Protein AF-A0A383BWA8-F1 (afdb_monomer_lite)

Secondary structure (DSSP, 8-state):
-TTS-EEEPPPPTTSPPPEEEPPTTS-GGG--HHHHHHHHT-SEEEEE-TTT--EEEEEEETTEEEEEETTEEEE-TTS-TTT--HHHHHHHHHHHHHHHS-EEEEEETTEEEEEEEETTTEEEEEETTEEEEPPTTS-TTT--HHHHHHHHHHHHHHHHHHHHHHHTT--

InterPro domains:
  IPR000380 DNA topoisomerase, type IA [PTHR42785] (15-169)
  IPR025589 Topoisomerase C-terminal repeat [PF13368] (1-48)
  IPR025589 Topoisomerase C-terminal repeat [PF13368] (50-96)
  IPR025589 Topoisomerase C-terminal repeat [PF13368] (117-162)

Organism: NCBI:txid408172

Structure (mmCIF, N/CA/C/O backbone):
data_AF-A0A383BWA8-F1
#
_entry.id   AF-A0A383BWA8-F1
#
loop_
_atom_site.group_PDB
_atom_site.id
_atom_site.type_symbol
_atom_site.label_atom_id
_atom_site.label_alt_id
_atom_site.label_comp_id
_atom_site.label_asym_id
_atom_site.label_entity_id
_atom_site.label_seq_id
_atom_site.pdbx_PDB_ins_code
_atom_site.Cartn_x
_atom_site.Cartn_y
_atom_site.Cartn_z
_atom_site.occupancy
_atom_site.B_iso_or_equiv
_atom_site.auth_seq_id
_atom_site.auth_comp_id
_atom_site.auth_asym_id
_atom_site.auth_atom_id
_atom_site.pdbx_PDB_model_num
ATOM 1 N N . GLY A 1 1 ? 26.403 -1.949 -10.835 1.00 72.69 1 GLY A N 1
ATOM 2 C CA . GLY A 1 1 ? 26.382 -0.919 -9.769 1.00 72.69 1 GLY A CA 1
ATOM 3 C C . GLY A 1 1 ? 25.915 -1.524 -8.452 1.00 72.69 1 GLY A C 1
ATOM 4 O O . GLY A 1 1 ? 25.623 -2.715 -8.436 1.00 72.69 1 GLY A O 1
ATOM 5 N N . PRO A 1 2 ? 25.796 -0.744 -7.361 1.00 78.81 2 PRO A N 1
ATOM 6 C CA . PRO A 1 2 ? 25.459 -1.264 -6.025 1.00 78.81 2 PRO A CA 1
ATOM 7 C C . PRO A 1 2 ? 24.083 -1.952 -5.939 1.00 78.81 2 PRO A C 1
ATOM 9 O O . PRO A 1 2 ? 23.845 -2.745 -5.035 1.00 78.81 2 PRO A O 1
ATOM 12 N N . TYR A 1 3 ? 23.190 -1.686 -6.897 1.00 76.50 3 TYR A N 1
ATOM 13 C CA . TYR A 1 3 ? 21.827 -2.228 -6.943 1.00 76.50 3 TYR A CA 1
ATOM 14 C C . TYR A 1 3 ? 21.611 -3.298 -8.030 1.00 76.50 3 TYR A C 1
ATOM 16 O O . TYR A 1 3 ? 20.482 -3.745 -8.220 1.00 76.50 3 TYR A O 1
ATOM 24 N N . GLY A 1 4 ? 22.671 -3.722 -8.730 1.00 80.88 4 GLY A N 1
ATOM 25 C CA . GLY A 1 4 ? 22.615 -4.731 -9.794 1.00 80.88 4 GLY A CA 1
ATOM 26 C C . GLY A 1 4 ? 23.118 -4.240 -11.154 1.00 80.88 4 GLY A C 1
ATOM 27 O O . GLY A 1 4 ? 23.798 -3.209 -11.254 1.00 80.88 4 GLY A O 1
ATOM 28 N N . ILE A 1 5 ? 22.803 -5.026 -12.186 1.00 87.94 5 ILE A N 1
ATOM 29 C CA . ILE A 1 5 ? 23.090 -4.724 -13.592 1.00 87.94 5 ILE A CA 1
ATOM 30 C C . ILE A 1 5 ? 22.081 -3.680 -14.066 1.00 87.94 5 ILE A C 1
ATOM 32 O O . ILE A 1 5 ? 20.889 -3.761 -13.765 1.00 87.94 5 ILE A O 1
ATOM 36 N N . TYR A 1 6 ? 22.569 -2.663 -14.760 1.00 87.50 6 TYR A N 1
ATOM 37 C CA . TYR A 1 6 ? 21.751 -1.585 -15.285 1.00 87.50 6 TYR A CA 1
ATOM 38 C C . TYR A 1 6 ? 22.265 -1.185 -16.659 1.00 87.50 6 TYR A C 1
ATOM 40 O O . TYR A 1 6 ? 23.428 -1.413 -16.985 1.00 87.50 6 TYR A O 1
ATOM 48 N N . ILE A 1 7 ? 21.372 -0.593 -17.434 1.00 88.06 7 ILE A N 1
ATOM 49 C CA . ILE A 1 7 ? 21.658 0.035 -18.714 1.00 88.06 7 ILE A CA 1
ATOM 50 C C . ILE A 1 7 ? 21.690 1.530 -18.471 1.00 88.06 7 ILE A C 1
ATOM 52 O O . ILE A 1 7 ? 20.868 2.060 -17.718 1.00 88.06 7 ILE A O 1
ATOM 56 N N . GLU A 1 8 ? 22.651 2.189 -19.091 1.00 88.12 8 GLU A N 1
ATOM 57 C CA . GLU A 1 8 ? 22.857 3.623 -19.019 1.00 88.12 8 GLU A CA 1
ATOM 58 C C . GLU A 1 8 ? 22.947 4.159 -20.442 1.00 88.12 8 GLU A C 1
ATOM 60 O O . GLU A 1 8 ? 23.623 3.570 -21.284 1.00 88.12 8 GLU A O 1
ATOM 65 N N . MET A 1 9 ? 22.214 5.232 -20.721 1.00 85.69 9 MET A N 1
ATOM 66 C CA . MET A 1 9 ? 22.405 5.997 -21.948 1.00 85.69 9 MET A CA 1
ATOM 67 C C . MET A 1 9 ? 23.639 6.884 -21.818 1.00 85.69 9 MET A C 1
ATOM 69 O O . MET A 1 9 ? 23.876 7.424 -20.741 1.00 85.69 9 MET A O 1
ATOM 73 N N . GLU A 1 10 ? 24.362 7.072 -22.922 1.00 81.06 10 GLU A N 1
ATOM 74 C CA . GLU A 1 10 ? 25.473 8.024 -22.980 1.00 81.06 10 GLU A CA 1
ATOM 75 C C . GLU A 1 10 ? 25.034 9.429 -22.556 1.00 81.06 10 GLU A C 1
ATOM 77 O O . GLU A 1 10 ? 23.918 9.879 -22.853 1.00 81.06 10 GLU A O 1
ATOM 82 N N . ASP A 1 11 ? 25.941 10.111 -21.863 1.00 78.62 11 ASP A N 1
ATOM 83 C CA . ASP A 1 11 ? 25.742 11.474 -21.400 1.00 78.62 11 ASP A CA 1
ATOM 84 C C . ASP A 1 11 ? 25.581 12.413 -22.601 1.00 78.62 11 ASP A C 1
ATOM 86 O O . ASP A 1 11 ? 26.469 12.550 -23.443 1.00 78.62 11 ASP A O 1
ATOM 90 N N . LYS A 1 12 ? 24.443 13.108 -22.662 1.00 72.81 12 LYS A N 1
ATOM 91 C CA . LYS A 1 12 ? 24.332 14.341 -23.443 1.00 72.81 12 LYS A CA 1
ATOM 92 C C . LYS A 1 12 ? 24.746 15.490 -22.533 1.00 72.81 12 LYS A C 1
ATOM 94 O O . LYS A 1 12 ? 24.271 15.563 -21.400 1.00 72.81 12 LYS A O 1
ATOM 99 N N . GLU A 1 13 ? 25.635 16.357 -23.016 1.00 69.56 13 GLU A N 1
ATOM 100 C CA . GLU A 1 13 ? 26.180 17.496 -22.263 1.00 69.56 13 GLU A CA 1
ATOM 101 C C . GLU A 1 13 ? 25.081 18.234 -21.473 1.00 69.56 13 GLU A C 1
ATOM 103 O O . GLU A 1 13 ? 24.187 18.851 -22.049 1.00 69.56 13 GLU A O 1
ATOM 108 N N . GLY A 1 14 ? 25.139 18.140 -20.137 1.00 70.94 14 GLY A N 1
ATOM 109 C CA . GLY A 1 14 ? 24.237 18.838 -19.212 1.00 70.94 14 GLY A CA 1
ATOM 110 C C . GLY A 1 14 ? 23.055 18.035 -18.644 1.00 70.94 14 GLY A C 1
ATOM 111 O O . GLY A 1 14 ? 22.416 18.524 -17.711 1.00 70.94 14 GLY A O 1
ATOM 112 N N . GLU A 1 15 ? 22.774 16.811 -19.110 1.00 75.50 15 GLU A N 1
ATOM 113 C CA . GLU A 1 15 ? 21.688 15.968 -18.576 1.00 75.50 15 GLU A CA 1
ATOM 114 C C . GLU A 1 15 ? 22.203 14.741 -17.810 1.00 75.50 15 GLU A C 1
ATOM 116 O O . GLU A 1 15 ? 23.196 14.123 -18.179 1.00 75.50 15 GLU A O 1
ATOM 121 N N . LYS A 1 16 ? 21.506 14.354 -16.727 1.00 77.88 16 LYS A N 1
ATOM 122 C CA . LYS A 1 16 ? 21.811 13.095 -16.027 1.00 77.88 16 LYS A CA 1
ATOM 123 C C . LYS A 1 16 ? 21.478 11.915 -16.944 1.00 77.88 16 LYS A C 1
ATOM 125 O O . LYS A 1 16 ? 20.355 11.878 -17.459 1.00 77.88 16 LYS A O 1
ATOM 130 N N . PRO A 1 17 ? 22.366 10.917 -17.065 1.00 79.19 17 PRO A N 1
ATOM 131 C CA . PRO A 1 17 ? 22.133 9.802 -17.960 1.00 79.19 17 PRO A CA 1
ATOM 132 C C . PRO A 1 17 ? 20.907 9.021 -17.504 1.00 79.19 17 PRO A C 1
ATOM 134 O O . PRO A 1 17 ? 20.720 8.722 -16.314 1.00 79.19 17 PRO A O 1
ATOM 137 N N . ARG A 1 18 ? 20.044 8.686 -18.464 1.00 83.25 18 ARG A N 1
ATOM 138 C CA . ARG A 1 18 ? 18.901 7.815 -18.203 1.00 83.25 18 ARG A CA 1
ATOM 139 C C . ARG A 1 18 ? 19.410 6.417 -17.891 1.00 83.25 18 ARG A C 1
ATOM 141 O O . ARG A 1 18 ? 20.235 5.867 -18.616 1.00 83.25 18 ARG A O 1
ATOM 148 N N . ARG A 1 19 ? 18.889 5.848 -16.807 1.00 87.50 19 ARG A N 1
ATOM 149 C CA . ARG A 1 19 ? 19.255 4.517 -16.327 1.00 87.50 19 ARG A CA 1
ATOM 150 C C . ARG A 1 19 ? 18.024 3.643 -16.211 1.00 87.50 19 ARG A C 1
ATOM 152 O O . ARG A 1 19 ? 17.002 4.089 -15.695 1.00 87.50 19 ARG A O 1
ATOM 159 N N . ALA A 1 20 ? 18.168 2.384 -16.592 1.00 86.00 20 ALA A N 1
ATOM 160 C CA . ALA A 1 20 ? 17.175 1.351 -16.344 1.00 86.00 20 ALA A CA 1
ATOM 161 C C . ALA A 1 20 ? 17.843 0.138 -15.700 1.00 86.00 20 ALA A C 1
ATOM 163 O O . ALA A 1 20 ? 18.872 -0.346 -16.167 1.00 86.00 20 ALA A O 1
ATOM 164 N N . SER A 1 21 ? 17.274 -0.362 -14.607 1.00 85.94 21 SER A N 1
ATOM 165 C CA . SER A 1 21 ? 17.745 -1.609 -14.005 1.00 85.94 21 SER A CA 1
ATOM 166 C C . SER A 1 21 ? 17.367 -2.789 -14.891 1.00 85.94 21 SER A C 1
ATOM 168 O O . SER A 1 21 ? 16.224 -2.873 -15.334 1.00 85.94 21 SER A O 1
ATOM 170 N N . VAL A 1 22 ? 18.300 -3.717 -15.106 1.00 86.00 22 VAL A N 1
ATOM 171 C CA . VAL A 1 22 ? 18.023 -4.967 -15.819 1.00 86.00 22 VAL A CA 1
ATOM 172 C C . VAL A 1 22 ? 17.366 -5.946 -14.838 1.00 86.00 22 VAL A C 1
ATOM 174 O O . VAL A 1 22 ? 17.953 -6.256 -13.795 1.00 86.00 22 VAL A O 1
ATOM 177 N N . PRO A 1 23 ? 16.144 -6.428 -15.124 1.00 81.81 23 PRO A N 1
ATOM 178 C CA . PRO A 1 23 ? 15.517 -7.502 -14.371 1.00 81.81 23 PRO A CA 1
ATOM 179 C C . PRO A 1 23 ? 16.414 -8.741 -14.269 1.00 81.81 23 PRO A C 1
ATOM 181 O O . PRO A 1 23 ? 17.025 -9.167 -15.243 1.00 81.81 23 PRO A O 1
ATOM 184 N N . LYS A 1 24 ? 16.455 -9.365 -13.089 1.00 80.19 24 LYS A N 1
ATOM 185 C CA . LYS A 1 24 ? 17.318 -10.531 -12.816 1.00 80.19 24 LYS A CA 1
ATOM 186 C C . LYS A 1 24 ? 16.967 -11.782 -13.627 1.00 80.19 24 LYS A C 1
ATOM 188 O O . LYS A 1 24 ? 17.766 -12.705 -13.686 1.00 80.19 24 LYS A O 1
ATOM 193 N N . ASN A 1 25 ? 15.760 -11.837 -14.179 1.00 80.94 25 ASN A N 1
ATOM 194 C CA . ASN A 1 25 ? 15.264 -12.943 -14.993 1.00 80.94 25 ASN A CA 1
ATOM 195 C C . ASN A 1 25 ? 15.660 -12.829 -16.472 1.00 80.94 25 ASN A C 1
ATOM 197 O O . ASN A 1 25 ? 15.342 -13.734 -17.236 1.00 80.94 25 ASN A O 1
ATOM 201 N N . ILE A 1 26 ? 16.308 -11.736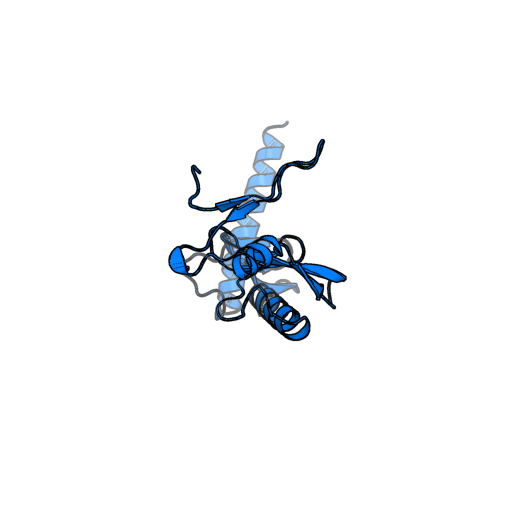 -16.882 1.00 81.81 26 ILE A N 1
ATOM 202 C CA . ILE A 1 26 ? 16.783 -11.567 -18.253 1.00 81.81 26 ILE A CA 1
ATOM 203 C C . ILE A 1 26 ? 18.236 -12.060 -18.321 1.00 81.81 26 ILE A C 1
ATOM 205 O O . ILE A 1 26 ? 19.093 -11.476 -17.651 1.00 81.81 26 ILE A O 1
ATOM 209 N N . PRO A 1 27 ? 18.528 -13.124 -19.094 1.00 85.44 27 PRO A N 1
ATOM 210 C CA . PRO A 1 27 ? 19.895 -13.573 -19.327 1.00 85.44 27 PRO A CA 1
ATOM 211 C C . PRO A 1 27 ? 20.657 -12.522 -20.145 1.00 85.44 27 PRO A C 1
ATOM 213 O O . PRO A 1 27 ? 20.083 -11.837 -20.997 1.00 85.44 27 PRO A O 1
ATOM 216 N N . LEU A 1 28 ? 21.952 -12.366 -19.872 1.00 83.62 28 LEU A N 1
ATOM 217 C CA . LEU A 1 28 ? 22.766 -11.302 -20.471 1.00 83.62 28 LEU A CA 1
ATOM 218 C C . LEU A 1 28 ? 22.916 -11.461 -21.983 1.00 83.62 28 LEU A C 1
ATOM 220 O O . LEU A 1 28 ? 23.033 -10.476 -22.702 1.00 83.62 28 LEU A O 1
ATOM 224 N N . GLU A 1 29 ? 22.825 -12.692 -22.467 1.00 85.81 29 GLU A N 1
ATOM 225 C CA . GLU A 1 29 ? 22.856 -13.055 -23.878 1.00 85.81 29 GLU A CA 1
ATOM 226 C C . GLU A 1 29 ? 21.643 -12.502 -24.647 1.00 85.81 29 GLU A C 1
ATOM 228 O O . GLU A 1 29 ? 21.704 -12.330 -25.861 1.00 85.81 29 GLU A O 1
ATOM 233 N N . GLN A 1 30 ? 20.544 -12.192 -23.948 1.00 83.69 30 GLN A N 1
ATOM 234 C CA . GLN A 1 30 ? 19.344 -11.569 -24.520 1.00 83.69 30 GLN A CA 1
ATOM 235 C C . GLN A 1 30 ? 19.352 -10.037 -24.397 1.00 83.69 30 GLN A C 1
ATOM 237 O O . GLN A 1 30 ? 18.403 -9.375 -24.827 1.00 83.69 30 GLN A O 1
ATOM 242 N N . LEU A 1 31 ? 20.402 -9.450 -23.812 1.00 84.25 31 LEU A N 1
ATOM 243 C CA . LEU A 1 31 ? 20.527 -8.008 -23.633 1.00 84.25 31 LEU A CA 1
ATOM 244 C C . LEU A 1 31 ? 21.060 -7.349 -24.914 1.00 84.25 31 LEU A C 1
ATOM 246 O O . LEU A 1 31 ? 22.230 -6.994 -25.018 1.00 84.25 31 LEU A O 1
ATOM 250 N N . ASN A 1 32 ? 20.182 -7.197 -25.903 1.00 89.00 32 ASN A N 1
ATOM 251 C CA . ASN A 1 32 ? 20.470 -6.496 -27.154 1.00 89.00 32 ASN A CA 1
ATOM 252 C C . ASN A 1 32 ? 19.968 -5.034 -27.122 1.00 89.00 32 ASN A C 1
ATOM 254 O O . ASN A 1 32 ? 19.344 -4.590 -26.154 1.00 89.00 32 ASN A O 1
ATOM 258 N N . LEU A 1 33 ? 20.232 -4.275 -28.193 1.00 87.19 33 LEU A N 1
ATOM 259 C CA . LEU A 1 33 ? 19.835 -2.865 -28.306 1.00 87.19 33 LEU A CA 1
ATOM 260 C C . LEU A 1 33 ? 18.314 -2.664 -28.188 1.00 87.19 33 LEU A C 1
ATOM 262 O O . LEU A 1 33 ? 17.863 -1.722 -27.539 1.00 87.19 33 LEU A O 1
ATOM 266 N N . GLU A 1 34 ? 17.520 -3.563 -28.773 1.00 86.75 34 GLU A N 1
ATOM 267 C CA . GLU A 1 34 ? 16.056 -3.510 -28.695 1.00 86.75 34 GLU A CA 1
ATOM 268 C C . GLU A 1 34 ? 15.579 -3.668 -27.249 1.00 86.75 34 GLU A C 1
ATOM 270 O O . GLU A 1 34 ? 14.765 -2.883 -26.758 1.00 86.75 34 GLU A O 1
ATOM 275 N N . LYS A 1 35 ? 16.152 -4.633 -26.523 1.00 85.25 35 LYS A N 1
ATOM 276 C CA . LYS A 1 35 ? 15.842 -4.863 -25.114 1.00 85.25 35 LYS A CA 1
ATOM 277 C C . LYS A 1 35 ? 16.303 -3.706 -24.239 1.00 85.25 35 LYS A C 1
ATOM 279 O O . LYS A 1 35 ? 15.600 -3.334 -23.299 1.00 85.25 35 LYS A O 1
ATOM 284 N N . ALA A 1 36 ? 17.446 -3.108 -24.563 1.00 86.56 36 ALA A N 1
ATOM 285 C CA . ALA A 1 36 ? 17.952 -1.927 -23.882 1.00 86.56 36 ALA A CA 1
ATOM 286 C C . ALA A 1 36 ? 17.020 -0.721 -24.046 1.00 86.56 36 ALA A C 1
ATOM 288 O O . ALA A 1 36 ? 16.670 -0.073 -23.058 1.00 86.56 36 ALA A O 1
ATOM 289 N N . SER A 1 37 ? 16.557 -0.473 -25.272 1.00 87.12 37 SER A N 1
ATOM 290 C CA . SER A 1 37 ? 15.577 0.571 -25.572 1.00 87.12 37 SER A CA 1
ATOM 291 C C . SER A 1 37 ? 14.255 0.328 -24.837 1.00 87.12 37 SER A C 1
ATOM 293 O O . SER A 1 37 ? 13.723 1.240 -24.200 1.00 87.12 37 SER A O 1
ATOM 295 N N . GLN A 1 38 ? 13.775 -0.922 -24.823 1.00 87.06 38 GLN A N 1
ATOM 296 C CA . GLN A 1 38 ? 12.580 -1.305 -24.073 1.00 87.06 38 GLN A CA 1
ATOM 297 C C . GLN A 1 38 ? 12.740 -1.010 -22.576 1.00 87.06 38 GLN A C 1
ATOM 299 O O . GLN A 1 38 ? 11.861 -0.396 -21.980 1.00 87.06 38 GLN A O 1
ATOM 304 N N . LEU A 1 39 ? 13.864 -1.380 -21.960 1.00 87.69 39 LEU A N 1
ATOM 305 C CA . LEU A 1 39 ? 14.111 -1.141 -20.534 1.00 87.69 39 LEU A CA 1
ATOM 306 C C . LEU A 1 39 ? 14.157 0.355 -20.189 1.00 87.69 39 LEU A C 1
ATOM 308 O O . LEU A 1 39 ? 13.635 0.766 -19.154 1.00 87.69 39 LEU A O 1
ATOM 312 N N . LEU A 1 40 ? 14.732 1.174 -21.071 1.00 87.50 40 LEU A N 1
ATOM 313 C CA . LEU A 1 40 ? 14.813 2.630 -20.923 1.00 87.50 40 LEU A CA 1
ATOM 314 C C . LEU A 1 40 ? 13.489 3.360 -21.215 1.00 87.50 40 LEU A C 1
ATOM 316 O O . LEU A 1 40 ? 13.399 4.566 -20.979 1.00 87.50 40 LEU A O 1
ATOM 320 N N . SER A 1 41 ? 12.464 2.654 -21.706 1.00 88.38 41 SER A N 1
ATOM 321 C CA . SER A 1 41 ? 11.138 3.232 -21.969 1.00 88.38 41 SER A CA 1
ATOM 322 C C . SER A 1 41 ? 10.316 3.498 -20.701 1.00 88.38 41 SER A C 1
ATOM 324 O O . SER A 1 41 ? 9.318 4.214 -20.758 1.00 88.38 41 SER A O 1
ATOM 326 N N . LEU A 1 42 ? 10.732 2.951 -19.554 1.00 89.56 42 LEU A N 1
ATOM 327 C CA . LEU A 1 42 ? 10.102 3.202 -18.260 1.00 89.56 42 LEU A CA 1
ATOM 328 C C . LEU A 1 42 ? 10.769 4.392 -17.547 1.00 89.56 42 LEU A C 1
ATOM 330 O O . LEU A 1 42 ? 11.991 4.538 -17.618 1.00 89.56 42 LEU A O 1
ATOM 334 N N . PRO A 1 43 ? 10.013 5.220 -16.799 1.00 91.94 43 PRO A N 1
ATOM 335 C CA . PRO A 1 43 ? 8.572 5.136 -16.542 1.00 91.94 43 PRO A CA 1
ATOM 336 C C . PRO A 1 43 ? 7.718 5.505 -17.765 1.00 91.94 43 PRO A C 1
ATOM 338 O O . PRO A 1 43 ? 7.998 6.487 -18.447 1.00 91.94 43 PRO A O 1
ATOM 341 N N . ARG A 1 44 ? 6.648 4.736 -17.997 1.00 93.38 44 ARG A N 1
ATOM 342 C CA . ARG A 1 44 ? 5.716 4.915 -19.118 1.00 93.38 44 ARG A CA 1
ATOM 343 C C . ARG A 1 44 ? 4.373 5.449 -18.625 1.00 93.38 44 ARG A C 1
ATOM 345 O O . ARG A 1 44 ? 3.823 4.940 -17.650 1.00 93.38 44 ARG A O 1
ATOM 352 N N . GLU A 1 45 ? 3.817 6.424 -19.335 1.00 95.50 45 GLU A N 1
ATOM 353 C CA . GLU A 1 45 ? 2.432 6.863 -19.148 1.00 95.50 45 GLU A CA 1
ATOM 354 C C . GLU A 1 45 ? 1.473 5.880 -19.834 1.00 95.50 45 GLU A C 1
ATOM 356 O O . GLU A 1 45 ? 1.603 5.597 -21.026 1.00 95.50 45 GLU A O 1
ATOM 361 N N . VAL A 1 46 ? 0.549 5.308 -19.058 1.00 93.88 46 VAL A N 1
ATOM 362 C CA . VAL A 1 46 ? -0.450 4.335 -19.536 1.00 93.88 46 VAL A CA 1
ATOM 363 C C . VAL A 1 46 ? -1.748 5.028 -19.939 1.00 93.88 46 VAL A C 1
ATOM 365 O O . VAL A 1 46 ? -2.415 4.580 -20.864 1.00 93.88 46 VAL A O 1
ATOM 368 N N . GLY A 1 47 ? -2.097 6.107 -19.243 1.00 93.44 47 GLY A N 1
ATOM 369 C CA . GLY A 1 47 ? -3.343 6.838 -19.425 1.00 93.44 47 GLY A CA 1
ATOM 370 C C . GLY A 1 47 ? -3.673 7.659 -18.188 1.00 93.44 47 GLY A C 1
ATOM 371 O O . GLY A 1 47 ? -2.808 7.895 -17.334 1.00 93.44 47 GLY A O 1
ATOM 372 N N . LYS A 1 48 ? -4.932 8.071 -18.066 1.00 93.56 48 LYS A N 1
ATOM 373 C CA . LYS A 1 48 ? -5.412 8.824 -16.903 1.00 93.56 48 LYS A CA 1
ATOM 374 C C . LYS A 1 48 ? -6.503 8.043 -16.193 1.00 93.56 48 LYS A C 1
ATOM 376 O O . LYS A 1 48 ? -7.414 7.508 -16.811 1.00 93.56 48 LYS A O 1
ATOM 381 N N . TYR A 1 49 ? -6.436 7.986 -14.867 1.00 94.19 49 TYR A N 1
ATOM 382 C CA . TYR A 1 49 ? -7.462 7.297 -14.093 1.00 94.19 49 TYR A CA 1
ATOM 383 C C . TYR A 1 49 ? -8.772 8.101 -14.115 1.00 94.19 49 TYR A C 1
ATOM 385 O O . TYR A 1 49 ? -8.764 9.255 -13.694 1.00 94.19 49 TYR A O 1
ATOM 393 N N . PRO A 1 50 ? -9.919 7.545 -14.541 1.00 90.00 50 PRO A N 1
ATOM 394 C CA . PRO A 1 50 ? -11.128 8.322 -14.806 1.00 90.00 50 PRO A CA 1
ATOM 395 C C . PRO A 1 50 ? -11.739 8.944 -13.547 1.00 90.00 50 PRO A C 1
ATOM 397 O O . PRO A 1 50 ? -12.371 9.993 -13.644 1.00 90.00 50 PRO A O 1
ATOM 400 N N . LYS A 1 51 ? -11.542 8.346 -12.360 1.00 86.06 51 LYS A N 1
ATOM 401 C CA . LYS A 1 51 ? -12.082 8.905 -11.107 1.00 86.06 51 LYS A CA 1
ATOM 402 C C . LYS A 1 51 ? -11.209 9.993 -10.479 1.00 86.06 51 LYS A C 1
ATOM 404 O O . LYS A 1 51 ? -11.763 10.871 -9.825 1.00 86.06 51 LYS A O 1
ATOM 409 N N . SER A 1 52 ? -9.880 9.953 -10.637 1.00 83.56 52 SER A N 1
ATOM 410 C CA . SER A 1 52 ? -8.974 10.967 -10.050 1.00 83.56 52 SER A CA 1
ATOM 411 C C . SER A 1 52 ? -8.320 11.902 -11.077 1.00 83.56 52 SER A C 1
ATOM 413 O O . SER A 1 52 ? -7.719 12.896 -10.684 1.00 83.56 52 SER A O 1
ATOM 415 N N . ASN A 1 53 ? -8.434 11.609 -12.379 1.00 88.38 53 ASN A N 1
ATOM 416 C CA . ASN A 1 53 ? -7.705 12.226 -13.498 1.00 88.38 53 ASN A CA 1
ATOM 417 C C . ASN A 1 53 ? -6.169 12.213 -13.329 1.00 88.38 53 ASN A C 1
ATOM 419 O O . ASN A 1 53 ? -5.452 12.907 -14.053 1.00 88.38 53 ASN A O 1
ATOM 423 N N . GLU A 1 54 ? -5.659 11.436 -12.365 1.00 91.81 54 GLU A N 1
ATOM 424 C CA . GLU A 1 54 ? -4.230 11.278 -12.132 1.00 91.81 54 GLU A CA 1
ATOM 425 C C . GLU A 1 54 ? -3.614 10.431 -13.237 1.00 91.81 54 GLU A C 1
ATOM 427 O O . GLU A 1 54 ? -4.194 9.443 -13.702 1.00 91.81 54 GLU A O 1
ATOM 432 N N . THR A 1 55 ? -2.402 10.813 -13.628 1.00 96.19 55 THR A N 1
ATOM 433 C CA . THR A 1 55 ? -1.617 10.043 -14.582 1.00 96.19 55 THR A CA 1
ATOM 434 C C . THR A 1 55 ? -1.296 8.679 -13.993 1.00 96.19 55 THR A C 1
ATOM 436 O O . THR A 1 55 ? -0.696 8.565 -12.921 1.00 96.19 55 THR A O 1
ATOM 439 N N . ILE A 1 56 ? -1.670 7.645 -14.734 1.00 96.38 56 ILE A N 1
ATOM 440 C CA . ILE A 1 56 ? -1.313 6.271 -14.440 1.00 96.38 56 ILE A CA 1
ATOM 441 C C . ILE A 1 56 ? 0.066 6.027 -15.042 1.00 96.38 56 ILE A C 1
ATOM 443 O O . ILE A 1 56 ? 0.240 6.008 -16.263 1.00 96.38 56 ILE A O 1
ATOM 447 N N . ILE A 1 57 ? 1.053 5.831 -14.175 1.00 96.69 57 ILE A N 1
ATOM 448 C CA . ILE A 1 57 ? 2.432 5.575 -14.582 1.00 96.69 57 ILE A CA 1
ATOM 449 C C . ILE A 1 57 ? 2.755 4.105 -14.342 1.00 96.69 57 ILE A C 1
ATOM 451 O O . ILE A 1 57 ? 2.728 3.645 -13.203 1.00 96.69 57 ILE A O 1
ATOM 455 N N . ALA A 1 58 ? 3.123 3.383 -15.393 1.00 95.44 58 ALA A N 1
ATOM 456 C CA . ALA A 1 58 ? 3.703 2.053 -15.291 1.00 95.44 58 ALA A CA 1
ATOM 457 C C . ALA A 1 58 ? 5.218 2.164 -15.103 1.00 95.44 58 ALA A C 1
ATOM 459 O O . ALA A 1 58 ? 5.914 2.860 -15.850 1.00 95.44 58 ALA A O 1
ATOM 460 N N . ASN A 1 59 ? 5.745 1.495 -14.083 1.00 93.38 59 ASN A N 1
ATOM 461 C CA . ASN A 1 59 ? 7.176 1.478 -13.821 1.00 93.38 59 ASN A CA 1
ATOM 462 C C . ASN A 1 59 ? 7.612 0.165 -13.163 1.00 93.38 59 ASN A C 1
ATOM 464 O O . ASN A 1 59 ? 6.803 -0.577 -12.605 1.00 93.38 59 ASN A O 1
ATOM 468 N N . ASN A 1 60 ? 8.914 -0.113 -13.206 1.00 89.50 60 ASN A N 1
ATOM 469 C CA . ASN A 1 60 ? 9.513 -1.254 -12.536 1.00 89.50 60 ASN A CA 1
ATOM 470 C C . ASN A 1 60 ? 10.269 -0.801 -11.281 1.00 89.50 60 ASN A C 1
ATOM 472 O O . ASN A 1 60 ? 11.167 0.038 -11.342 1.00 89.50 60 ASN A O 1
ATOM 476 N N . GLY A 1 61 ? 9.879 -1.332 -10.122 1.00 86.19 61 GLY A N 1
ATOM 477 C CA . GLY A 1 61 ? 10.465 -0.994 -8.827 1.00 86.19 61 GLY A CA 1
ATOM 478 C C . GLY A 1 61 ? 11.186 -2.175 -8.188 1.00 86.19 61 GLY A C 1
ATOM 479 O O . GLY A 1 61 ? 11.223 -3.282 -8.718 1.00 86.19 61 GLY A O 1
ATOM 480 N N . ARG A 1 62 ? 11.706 -1.973 -6.971 1.00 82.88 62 ARG A N 1
ATOM 481 C CA . ARG A 1 62 ? 12.345 -3.048 -6.186 1.00 82.88 62 ARG A CA 1
ATOM 482 C C . ARG A 1 62 ? 11.438 -4.271 -5.990 1.00 82.88 62 ARG A C 1
ATOM 484 O O . ARG A 1 62 ? 11.941 -5.384 -5.881 1.00 82.88 62 ARG A O 1
ATOM 491 N N . PHE A 1 63 ? 10.126 -4.053 -5.904 1.00 83.44 63 PHE A N 1
ATOM 492 C CA . PHE A 1 63 ? 9.122 -5.093 -5.667 1.00 83.44 63 PHE A CA 1
ATOM 493 C C . PHE A 1 63 ? 8.476 -5.619 -6.960 1.00 83.44 63 PHE A C 1
ATOM 495 O O . PHE A 1 63 ? 7.479 -6.329 -6.884 1.00 83.44 63 PHE A O 1
ATOM 502 N N . GLY A 1 64 ? 9.040 -5.285 -8.126 1.00 86.12 64 GLY A N 1
ATOM 503 C CA . GLY A 1 64 ? 8.510 -5.659 -9.435 1.00 86.12 64 GLY A CA 1
ATOM 504 C C . GLY A 1 64 ? 7.685 -4.549 -10.098 1.00 86.12 64 GLY A C 1
ATOM 505 O O . GLY A 1 64 ? 7.731 -3.393 -9.653 1.00 86.12 64 GLY A O 1
ATOM 506 N N . PRO A 1 65 ? 6.955 -4.884 -11.175 1.00 93.00 65 PRO A N 1
ATOM 507 C CA . PRO A 1 65 ? 6.189 -3.925 -11.956 1.00 93.00 65 PRO A CA 1
ATOM 508 C C . PRO A 1 65 ? 4.965 -3.417 -11.188 1.00 93.00 65 PRO A C 1
ATOM 510 O O . PRO A 1 65 ? 4.242 -4.172 -10.525 1.00 93.00 65 PRO A O 1
ATOM 513 N N . TYR A 1 66 ? 4.729 -2.113 -11.279 1.00 94.88 66 TYR A N 1
ATOM 514 C CA . TYR A 1 66 ? 3.629 -1.444 -10.602 1.00 94.88 66 TYR A CA 1
ATOM 515 C C . TYR A 1 66 ? 3.067 -0.298 -11.438 1.00 94.88 66 TYR A C 1
ATOM 517 O O . TYR A 1 66 ? 3.776 0.351 -12.208 1.00 94.88 66 TYR A O 1
ATOM 525 N N . LEU A 1 67 ? 1.782 -0.043 -11.229 1.00 95.88 67 LEU A N 1
ATOM 526 C CA . LEU A 1 67 ? 1.111 1.197 -11.555 1.00 95.88 67 LEU A CA 1
ATOM 527 C C . LEU A 1 67 ? 1.246 2.146 -10.375 1.00 95.88 67 LEU A C 1
ATOM 529 O O . LEU A 1 67 ? 1.000 1.788 -9.219 1.00 95.88 67 LEU A O 1
ATOM 533 N N . LYS A 1 68 ? 1.620 3.374 -10.685 1.00 95.06 68 LYS A N 1
ATOM 534 C CA . LYS A 1 68 ? 1.529 4.504 -9.785 1.00 95.06 68 LYS A CA 1
ATOM 535 C C . LYS A 1 68 ? 0.354 5.358 -10.222 1.00 95.06 68 LYS A C 1
ATOM 537 O O . LYS A 1 68 ? 0.313 5.796 -11.368 1.00 95.06 68 LYS A O 1
ATOM 542 N N . VAL A 1 69 ? -0.554 5.609 -9.293 1.00 93.12 69 VAL A N 1
ATOM 543 C CA . VAL A 1 69 ? -1.636 6.584 -9.434 1.00 93.12 69 VAL A CA 1
ATOM 544 C C . VAL A 1 69 ? -1.619 7.425 -8.160 1.00 93.12 69 VAL A C 1
ATOM 546 O O . VAL A 1 69 ? -1.782 6.900 -7.055 1.00 93.12 69 VAL A O 1
ATOM 549 N N . GLY A 1 70 ? -1.221 8.691 -8.298 1.00 87.31 70 GLY A N 1
ATOM 550 C CA . GLY A 1 70 ? -0.938 9.557 -7.151 1.00 87.31 70 GLY A CA 1
ATOM 551 C C . GLY A 1 70 ? 0.113 8.946 -6.211 1.00 87.31 70 GLY A C 1
ATOM 552 O O . GLY A 1 70 ? 1.247 8.672 -6.621 1.00 87.31 70 GLY A O 1
ATOM 553 N N . ASP A 1 71 ? -0.281 8.705 -4.958 1.00 84.94 71 ASP A N 1
ATOM 554 C CA . ASP A 1 71 ? 0.543 8.084 -3.905 1.00 84.94 71 ASP A CA 1
ATOM 555 C C . ASP A 1 71 ? 0.373 6.560 -3.787 1.00 84.94 71 ASP A C 1
ATOM 557 O O . ASP A 1 71 ? 1.052 5.907 -2.986 1.00 84.94 71 ASP A O 1
ATOM 561 N N . TYR A 1 72 ? -0.541 5.971 -4.559 1.00 86.62 72 TYR A N 1
ATOM 562 C CA . TYR A 1 72 ? -0.822 4.546 -4.503 1.00 86.62 72 TYR A CA 1
ATOM 563 C C . TYR A 1 72 ? 0.065 3.788 -5.474 1.00 86.62 72 TYR A C 1
ATOM 565 O O . TYR A 1 72 ? 0.230 4.142 -6.642 1.00 86.62 72 TYR A O 1
ATOM 573 N N . PHE A 1 73 ? 0.618 2.700 -4.956 1.00 91.69 73 PHE A N 1
ATOM 574 C CA . PHE A 1 73 ? 1.432 1.763 -5.705 1.00 91.69 73 PHE A CA 1
ATOM 575 C C . PHE A 1 73 ? 0.623 0.475 -5.841 1.00 91.69 73 PHE A C 1
ATOM 577 O O . PHE A 1 73 ? 0.479 -0.284 -4.878 1.00 91.69 73 PHE A O 1
ATOM 584 N N . ILE A 1 74 ? 0.070 0.248 -7.028 1.00 93.38 74 ILE A N 1
ATOM 585 C CA . ILE A 1 74 ? -0.730 -0.927 -7.361 1.00 93.38 74 ILE A CA 1
ATOM 586 C C . ILE A 1 74 ? 0.159 -1.866 -8.167 1.00 93.38 74 ILE A C 1
ATOM 588 O O . ILE A 1 74 ? 0.663 -1.503 -9.219 1.00 93.38 74 ILE A O 1
ATOM 592 N N . SER A 1 75 ? 0.403 -3.078 -7.678 1.00 92.50 75 SER A N 1
ATOM 593 C CA . SER A 1 75 ? 1.227 -4.044 -8.414 1.00 92.50 75 SER A CA 1
ATOM 594 C C . SER A 1 75 ? 0.499 -4.552 -9.661 1.00 92.50 75 SER A C 1
ATOM 596 O O . SER A 1 75 ? -0.681 -4.889 -9.578 1.00 92.50 75 SER A O 1
ATOM 598 N N . LEU A 1 76 ? 1.225 -4.659 -10.778 1.00 89.69 76 LEU A N 1
ATOM 599 C CA . LEU A 1 76 ? 0.713 -5.186 -12.050 1.00 89.69 76 LEU A CA 1
ATOM 600 C C . LEU A 1 76 ? 0.599 -6.719 -12.081 1.00 89.69 76 LEU A C 1
ATOM 602 O O . LEU A 1 76 ? -0.102 -7.263 -12.922 1.00 89.69 76 LEU A O 1
ATOM 606 N N . LYS A 1 77 ? 1.226 -7.426 -11.131 1.00 84.38 77 LYS A N 1
ATOM 607 C CA . LYS A 1 77 ? 1.226 -8.898 -11.041 1.00 84.38 77 LYS A CA 1
ATOM 608 C C . LYS A 1 77 ? 1.649 -9.578 -12.357 1.00 84.38 77 LYS A C 1
ATOM 610 O O . LYS A 1 77 ? 2.845 -9.648 -12.611 1.00 84.38 77 LYS A O 1
ATOM 615 N N . GLU A 1 78 ? 0.698 -10.104 -13.130 1.00 84.88 78 GLU A N 1
ATOM 616 C CA . GLU A 1 78 ? 0.918 -10.838 -14.389 1.00 84.88 78 GLU A CA 1
ATOM 617 C C . GLU A 1 78 ? 0.868 -9.927 -15.618 1.00 84.88 78 GLU A C 1
ATOM 619 O O . GLU A 1 78 ? 1.359 -10.299 -16.682 1.00 84.88 78 GLU A O 1
ATOM 624 N N . ASP A 1 79 ? 0.290 -8.734 -15.468 1.00 90.44 79 ASP A N 1
ATOM 625 C CA . ASP A 1 79 ? 0.225 -7.754 -16.536 1.00 90.44 79 ASP A CA 1
ATOM 626 C C . ASP A 1 79 ? 1.633 -7.210 -16.826 1.00 90.44 79 ASP A C 1
ATOM 628 O O . ASP A 1 79 ? 2.403 -6.857 -15.924 1.00 90.44 79 ASP A O 1
ATOM 632 N N . ASP A 1 80 ? 1.977 -7.134 -18.109 1.00 90.38 80 ASP A N 1
ATOM 633 C CA . ASP A 1 80 ? 3.278 -6.640 -18.539 1.00 90.38 80 ASP A CA 1
ATOM 634 C C . ASP A 1 80 ? 3.314 -5.104 -18.479 1.00 90.38 80 ASP A C 1
ATOM 636 O O . ASP A 1 80 ? 2.533 -4.399 -19.117 1.00 90.38 80 ASP A O 1
ATOM 640 N N . VAL A 1 81 ? 4.274 -4.578 -17.718 1.00 91.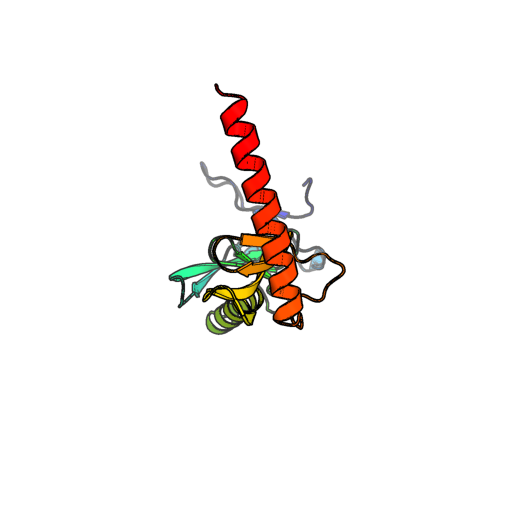75 81 VAL A N 1
ATOM 641 C CA . VAL A 1 81 ? 4.525 -3.143 -17.520 1.00 91.75 81 VAL A CA 1
ATOM 642 C C . VAL A 1 81 ? 4.746 -2.371 -18.821 1.00 91.75 81 VAL A C 1
ATOM 644 O O . VAL A 1 81 ? 4.482 -1.170 -18.866 1.00 91.75 81 VAL A O 1
ATOM 647 N N . TYR A 1 82 ? 5.213 -3.037 -19.879 1.00 91.06 82 TYR A N 1
ATOM 648 C CA . TYR A 1 82 ? 5.450 -2.405 -21.176 1.00 91.06 82 TYR A CA 1
ATOM 649 C C . TYR A 1 82 ? 4.193 -2.334 -22.049 1.00 91.06 82 TYR A C 1
ATOM 651 O O . TYR A 1 82 ? 4.136 -1.491 -22.946 1.00 91.06 82 TYR A O 1
ATOM 659 N N . THR A 1 83 ? 3.200 -3.196 -21.807 1.00 93.19 83 THR A N 1
ATOM 660 C CA . THR A 1 83 ? 2.040 -3.374 -22.699 1.00 93.19 83 THR A CA 1
ATOM 661 C C . THR A 1 83 ? 0.686 -3.171 -22.023 1.00 93.19 83 THR A C 1
ATOM 663 O O . THR A 1 83 ? -0.320 -3.091 -22.726 1.00 93.19 83 THR A O 1
ATOM 666 N N . VAL A 1 84 ? 0.640 -3.034 -20.691 1.00 93.88 84 VAL A N 1
ATOM 667 C CA . VAL A 1 84 ? -0.601 -2.796 -19.945 1.00 93.88 84 VAL A CA 1
ATOM 668 C C . VAL A 1 84 ? -1.374 -1.607 -20.524 1.00 93.88 84 VAL A C 1
ATOM 670 O O . VAL A 1 84 ? -0.838 -0.510 -20.704 1.00 93.88 84 VAL A O 1
ATOM 673 N N . GLY A 1 85 ? -2.643 -1.854 -20.848 1.00 94.31 85 GLY A N 1
ATOM 674 C CA . GLY A 1 85 ? -3.554 -0.855 -21.400 1.00 94.31 85 GLY A CA 1
ATOM 675 C C . GLY A 1 85 ? -4.285 -0.055 -20.323 1.00 94.31 85 GLY A C 1
ATOM 676 O O . GLY A 1 85 ? -4.393 -0.482 -19.174 1.00 94.31 85 GLY A O 1
ATOM 677 N N . GLU A 1 86 ? -4.844 1.087 -20.722 1.00 93.81 86 GLU A N 1
ATOM 678 C CA . GLU A 1 86 ? -5.549 2.015 -19.830 1.00 93.81 86 GLU A CA 1
ATOM 679 C C . GLU A 1 86 ? -6.728 1.362 -19.097 1.00 93.81 86 GLU A C 1
ATOM 681 O O . GLU A 1 86 ? -6.750 1.379 -17.872 1.00 93.81 86 GLU A O 1
ATOM 686 N N . ASN A 1 87 ? -7.644 0.688 -19.802 1.00 95.06 87 ASN A N 1
ATOM 687 C CA . ASN A 1 87 ? -8.790 0.009 -19.173 1.00 95.06 87 ASN A CA 1
ATOM 688 C C . ASN A 1 87 ? -8.352 -1.016 -18.121 1.00 95.06 87 ASN A C 1
ATOM 690 O O . ASN A 1 87 ? -8.868 -1.040 -17.007 1.00 95.06 87 ASN A O 1
ATOM 694 N N . ARG A 1 88 ? -7.332 -1.815 -18.454 1.00 94.31 88 ARG A N 1
ATOM 695 C CA . ARG A 1 88 ? -6.792 -2.821 -17.541 1.00 94.31 88 ARG A CA 1
ATOM 696 C C . ARG A 1 88 ? -6.175 -2.176 -16.301 1.00 94.31 88 ARG A C 1
ATOM 698 O O . ARG A 1 88 ? -6.349 -2.673 -15.192 1.00 94.31 88 ARG A O 1
ATOM 705 N N . ALA A 1 89 ? -5.467 -1.066 -16.482 1.00 94.38 89 ALA A N 1
ATOM 706 C CA . ALA A 1 89 ? -4.899 -0.314 -15.379 1.00 94.38 89 ALA A CA 1
ATOM 707 C C . ALA A 1 89 ? -5.980 0.302 -14.482 1.00 94.38 89 ALA A C 1
ATOM 709 O O . ALA A 1 89 ? -5.857 0.246 -13.260 1.00 94.38 89 ALA A O 1
ATOM 710 N N . ILE A 1 90 ? -7.052 0.833 -15.072 1.00 94.00 90 ILE A N 1
ATOM 711 C CA . ILE A 1 90 ? -8.207 1.365 -14.344 1.00 94.00 90 ILE A CA 1
ATOM 712 C C . ILE A 1 90 ? -8.849 0.266 -13.496 1.00 94.00 90 ILE A C 1
ATOM 714 O O . ILE A 1 90 ? -9.024 0.476 -12.300 1.00 94.00 90 ILE A O 1
ATOM 718 N N . ASP A 1 91 ? -9.097 -0.920 -14.055 1.00 93.94 91 ASP A N 1
ATOM 719 C CA . ASP A 1 91 ? -9.674 -2.050 -13.313 1.00 93.94 91 ASP A CA 1
ATOM 720 C C . AS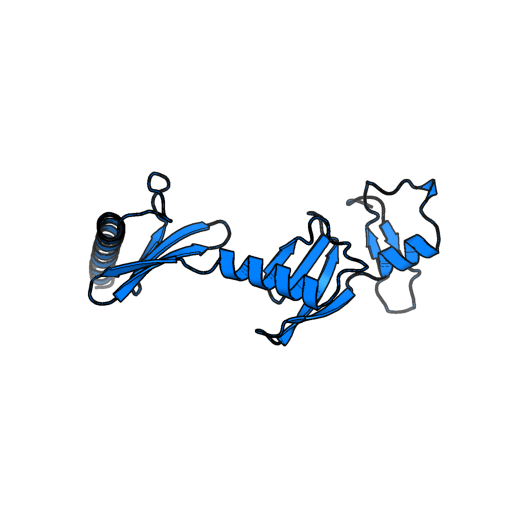P A 1 91 ? -8.819 -2.444 -12.101 1.00 93.94 91 ASP A C 1
ATOM 722 O O . ASP A 1 91 ? -9.332 -2.658 -11.003 1.00 93.94 91 ASP A O 1
ATOM 726 N N . LEU A 1 92 ? -7.495 -2.499 -12.276 1.00 92.25 92 LEU A N 1
ATOM 727 C CA . LEU A 1 92 ? -6.560 -2.817 -11.194 1.00 92.25 92 LEU A CA 1
ATOM 728 C C . LEU A 1 92 ? -6.565 -1.753 -10.088 1.00 92.25 92 LEU A C 1
ATOM 730 O O . LEU A 1 92 ? -6.408 -2.077 -8.906 1.00 92.25 92 LEU A O 1
ATOM 734 N N . ILE A 1 93 ? -6.732 -0.485 -10.462 1.00 90.19 93 ILE A N 1
ATOM 735 C CA . ILE A 1 93 ? -6.810 0.636 -9.525 1.00 90.19 93 ILE A CA 1
ATOM 736 C C . ILE A 1 93 ? -8.151 0.621 -8.776 1.00 90.19 93 ILE A C 1
ATOM 738 O O . ILE A 1 93 ? -8.165 0.761 -7.554 1.00 90.19 93 ILE A O 1
ATOM 742 N N . GLU A 1 94 ? -9.261 0.377 -9.467 1.00 89.31 94 GLU A N 1
ATOM 743 C CA . GLU A 1 94 ? -10.591 0.231 -8.864 1.00 89.31 94 GLU A CA 1
ATOM 744 C C . GLU A 1 94 ? -10.628 -0.933 -7.873 1.00 89.31 94 GLU A C 1
ATOM 746 O O . GLU A 1 94 ? -11.062 -0.784 -6.730 1.00 89.31 94 GLU A O 1
ATOM 751 N N . GLU A 1 95 ? -10.069 -2.080 -8.266 1.00 83.31 95 GLU A N 1
ATOM 752 C CA . GLU A 1 95 ? -9.937 -3.249 -7.400 1.00 83.31 95 GLU A CA 1
ATOM 753 C C . GLU A 1 95 ? -9.082 -2.933 -6.157 1.00 83.31 95 GLU A C 1
ATOM 755 O O . GLU A 1 95 ? -9.341 -3.444 -5.061 1.00 83.31 95 GLU A O 1
ATOM 760 N N . HIS A 1 96 ? -8.061 -2.079 -6.289 1.00 85.50 96 HIS A N 1
ATOM 761 C CA . HIS A 1 96 ? -7.245 -1.627 -5.162 1.00 85.50 96 HIS A CA 1
ATOM 762 C C . HIS A 1 96 ? -8.030 -0.714 -4.212 1.00 85.50 96 HIS A C 1
ATOM 764 O O . HIS A 1 96 ? -7.969 -0.902 -2.992 1.00 85.50 96 HIS A O 1
ATOM 770 N N . PHE A 1 97 ? -8.789 0.242 -4.749 1.00 75.12 97 PHE A N 1
ATOM 771 C CA . PHE A 1 97 ? -9.566 1.181 -3.944 1.00 75.12 97 PHE A CA 1
ATOM 772 C C . PHE A 1 97 ? -10.776 0.530 -3.278 1.00 75.12 97 PHE A C 1
ATOM 774 O O . PHE A 1 97 ? -10.972 0.731 -2.080 1.00 75.12 97 PHE A O 1
ATOM 781 N N . GLN A 1 98 ? -11.473 -0.385 -3.946 1.00 74.62 98 GLN A N 1
ATOM 782 C CA . GLN A 1 98 ? -12.561 -1.160 -3.346 1.00 74.62 98 GLN A CA 1
ATOM 783 C C . GLN A 1 98 ? -12.081 -2.046 -2.180 1.00 74.62 98 GLN A C 1
ATOM 785 O O . GLN A 1 98 ? -12.828 -2.356 -1.257 1.00 74.62 98 GLN A O 1
ATOM 790 N N . LYS A 1 99 ? -10.799 -2.435 -2.171 1.00 63.00 99 LYS A N 1
ATOM 791 C CA . LYS A 1 99 ? -10.1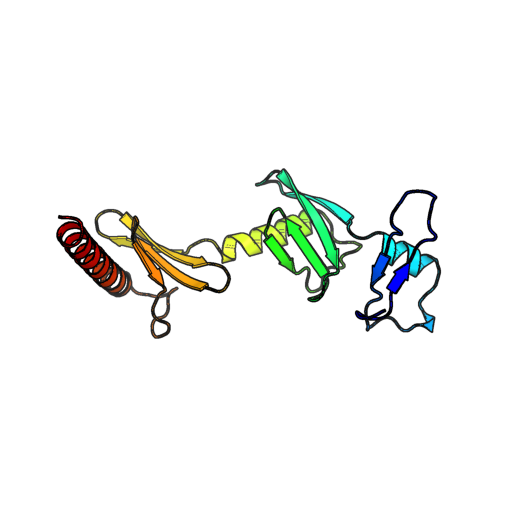83 -3.180 -1.057 1.00 63.00 99 LYS A CA 1
ATOM 792 C C . LYS A 1 99 ? -9.779 -2.299 0.130 1.00 63.00 99 LYS A C 1
ATOM 794 O O . LYS A 1 99 ? -9.581 -2.823 1.232 1.00 63.00 99 LYS A O 1
ATOM 799 N N . ILE A 1 100 ? -9.635 -0.991 -0.072 1.00 64.81 100 ILE A N 1
ATOM 800 C CA . ILE A 1 100 ? -9.455 0.015 0.988 1.00 64.81 100 ILE A CA 1
ATOM 801 C C . ILE A 1 100 ? -10.818 0.430 1.554 1.00 64.81 100 ILE A C 1
ATOM 803 O O . ILE A 1 100 ? -10.968 0.592 2.771 1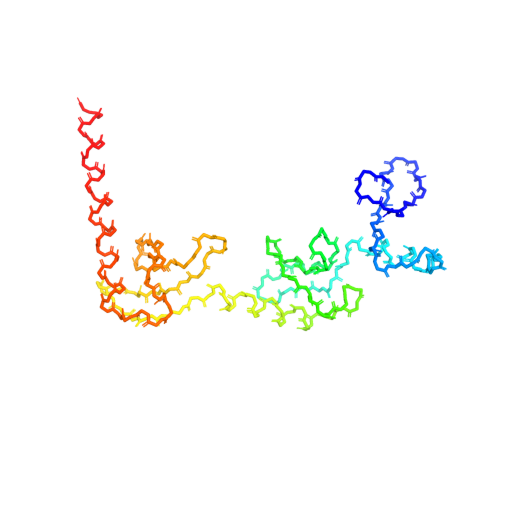.00 64.81 100 ILE A O 1
ATOM 807 N N . GLU A 1 101 ? -11.802 0.566 0.675 1.00 64.88 101 GLU A N 1
ATOM 808 C CA . GLU A 1 101 ? -13.184 0.925 0.968 1.00 64.88 101 GLU A CA 1
ATOM 809 C C . GLU A 1 101 ? -13.888 -0.256 1.651 1.00 64.88 101 GLU A C 1
ATOM 811 O O . GLU A 1 101 ? -14.310 -1.235 1.061 1.00 64.88 101 GLU A O 1
ATOM 816 N N . LYS A 1 102 ? -13.840 -0.314 2.974 1.00 66.56 102 LYS A N 1
ATOM 817 C CA . LYS A 1 102 ? -14.936 0.178 3.802 1.00 66.56 102 LYS A CA 1
ATOM 818 C C . LYS A 1 102 ? -16.202 -0.665 3.634 1.00 66.56 102 LYS A C 1
ATOM 820 O O . LYS A 1 102 ? -17.008 -0.459 2.739 1.00 66.56 102 LYS A O 1
ATOM 825 N N . GLN A 1 103 ? -16.396 -1.556 4.592 1.00 78.94 103 GLN A N 1
ATOM 826 C CA . GLN A 1 103 ? -17.606 -2.339 4.752 1.00 78.94 103 GLN A CA 1
ATOM 827 C C . GLN A 1 103 ? -18.432 -1.746 5.898 1.00 78.94 103 GLN A C 1
ATOM 829 O O . GLN A 1 103 ? -17.928 -1.550 7.006 1.00 78.94 103 GLN A O 1
ATOM 834 N N . THR A 1 104 ? -19.695 -1.429 5.633 1.00 84.62 104 THR A N 1
ATOM 835 C CA . THR A 1 104 ? -20.620 -0.930 6.653 1.00 84.62 104 THR A CA 1
ATOM 836 C C . THR A 1 104 ? -21.218 -2.106 7.407 1.00 84.62 104 THR A C 1
ATOM 838 O O . THR A 1 104 ? -21.757 -3.032 6.813 1.00 84.62 104 THR A O 1
ATOM 841 N N . ILE A 1 105 ? -21.078 -2.069 8.726 1.00 84.19 105 ILE A N 1
ATOM 842 C CA . ILE A 1 105 ? -21.536 -3.126 9.631 1.00 84.19 105 ILE A CA 1
ATOM 843 C C . ILE A 1 105 ? -22.914 -2.768 10.200 1.00 84.19 105 ILE A C 1
ATOM 845 O O . ILE A 1 105 ? -23.712 -3.646 10.509 1.00 84.19 105 ILE A O 1
ATOM 849 N N . GLY A 1 106 ? -23.207 -1.472 10.324 1.00 85.62 106 GLY A N 1
ATOM 850 C CA . GLY 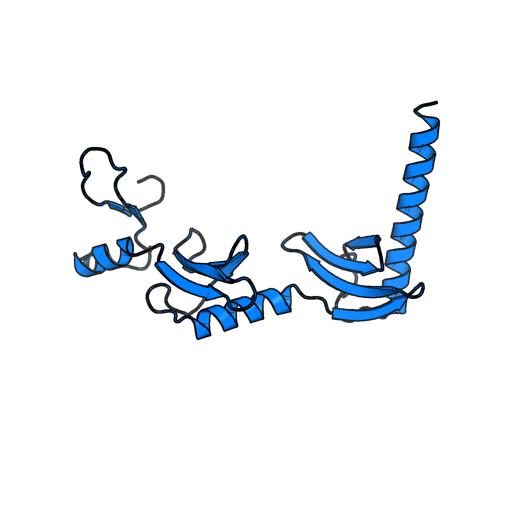A 1 106 ? -24.497 -0.958 10.774 1.00 85.62 106 GLY A CA 1
ATOM 851 C C . GLY A 1 106 ? -24.379 0.463 11.320 1.00 85.62 106 GLY A C 1
ATOM 852 O O . GLY A 1 106 ? -23.499 1.222 10.908 1.00 85.62 106 GLY A O 1
ATOM 853 N N . THR A 1 107 ? -25.251 0.827 12.262 1.00 87.06 107 THR A N 1
ATOM 854 C CA . THR A 1 107 ? -25.318 2.173 12.855 1.00 87.06 107 THR A CA 1
ATOM 855 C C . THR A 1 107 ? -25.304 2.147 14.377 1.00 87.06 107 THR A C 1
ATOM 857 O O . THR A 1 107 ? -25.944 1.305 14.995 1.00 87.06 107 THR A O 1
ATOM 860 N N . HIS A 1 108 ? -24.608 3.115 14.971 1.00 88.31 108 HIS A N 1
ATOM 861 C CA . HIS A 1 108 ? -24.491 3.313 16.414 1.00 88.31 108 HIS A CA 1
ATOM 862 C C . HIS A 1 108 ? -24.342 4.790 16.777 1.00 88.31 108 HIS A C 1
ATOM 864 O O . HIS A 1 108 ? -23.638 5.509 16.066 1.00 88.31 108 HIS A O 1
ATOM 870 N N . ASP A 1 109 ? -24.985 5.243 17.861 1.00 85.44 109 ASP A N 1
ATOM 871 C CA . ASP A 1 109 ? -25.141 6.665 18.233 1.00 85.44 109 ASP A CA 1
ATOM 872 C C . ASP A 1 109 ? -25.646 7.534 17.065 1.00 85.44 109 ASP A C 1
ATOM 874 O O . ASP A 1 109 ? -25.135 8.628 16.801 1.00 85.44 109 ASP A O 1
ATOM 878 N N . ASN A 1 110 ? -26.606 7.009 16.298 1.00 84.50 110 ASN A N 1
ATOM 879 C CA . ASN A 1 110 ? -27.078 7.598 15.040 1.00 84.50 110 ASN A CA 1
ATOM 880 C C . ASN A 1 110 ? -25.959 7.832 13.988 1.00 84.50 110 ASN A C 1
ATOM 882 O O . ASN A 1 110 ? -26.096 8.701 13.128 1.00 84.50 110 ASN A O 1
ATOM 886 N N . LYS A 1 111 ? -24.840 7.083 14.029 1.00 85.69 111 LYS A N 1
ATOM 887 C CA . LYS A 1 111 ? -23.696 7.188 13.092 1.00 85.69 111 LYS A CA 1
ATOM 888 C C . LYS A 1 111 ? -23.296 5.843 12.489 1.00 85.69 111 LYS A C 1
ATOM 890 O O . LYS A 1 111 ? -23.354 4.816 13.156 1.00 85.69 111 LYS A O 1
ATOM 895 N N . GLU A 1 112 ? -22.815 5.850 11.244 1.00 86.62 112 GLU A N 1
ATOM 896 C CA . GLU A 1 112 ? -22.350 4.634 10.569 1.00 86.62 112 GLU A CA 1
ATOM 897 C C . GLU A 1 112 ? -21.122 4.044 11.269 1.00 86.62 112 GLU A C 1
ATOM 899 O O . GLU A 1 112 ? -20.133 4.730 11.548 1.00 86.62 112 GLU A O 1
ATOM 904 N N . LEU A 1 113 ? -21.203 2.751 11.541 1.00 88.81 113 LEU A N 1
ATOM 905 C CA . LEU A 1 113 ? -20.104 1.932 11.993 1.00 88.81 113 LEU A CA 1
ATOM 906 C C . LEU A 1 113 ? -19.618 1.113 10.807 1.00 88.81 113 LEU A C 1
ATOM 908 O O . LEU A 1 113 ? -20.320 0.251 10.276 1.00 88.81 113 LEU A O 1
ATOM 912 N N . SER A 1 114 ? -18.402 1.422 10.386 1.00 85.81 114 SER A N 1
ATOM 913 C CA . SER A 1 114 ? -17.772 0.779 9.247 1.00 85.81 114 SER A CA 1
ATOM 914 C C . SER A 1 114 ? -16.406 0.266 9.629 1.00 85.81 114 SER A C 1
ATOM 916 O O . SER A 1 114 ? -15.722 0.801 10.505 1.00 85.81 114 SER A O 1
ATOM 918 N N . VAL A 1 115 ? -16.008 -0.775 8.932 1.00 86.44 115 VAL A N 1
ATOM 919 C CA . VAL A 1 115 ? -14.671 -1.311 8.992 1.00 86.44 115 VAL A CA 1
ATOM 920 C C . VAL A 1 115 ? -13.983 -0.977 7.686 1.00 86.44 115 VAL A C 1
ATOM 922 O O . VAL A 1 115 ? -14.434 -1.354 6.609 1.00 86.44 115 VAL A O 1
ATOM 925 N N . SER A 1 116 ? -12.871 -0.262 7.760 1.00 83.31 116 SER A N 1
ATOM 926 C CA . SER A 1 116 ? -12.034 -0.016 6.591 1.00 83.31 116 SER A CA 1
ATOM 927 C C . SER A 1 116 ? -10.592 -0.366 6.877 1.00 83.31 116 SER A C 1
ATOM 929 O O . SER A 1 116 ? -10.132 -0.404 8.024 1.00 83.31 116 SER A O 1
ATOM 931 N N . LYS A 1 117 ? -9.868 -0.675 5.809 1.00 75.69 117 LYS A N 1
ATOM 932 C CA . LYS A 1 117 ? -8.482 -1.106 5.899 1.00 75.69 117 LYS A CA 1
ATOM 933 C C . LYS A 1 117 ? -7.581 0.087 5.618 1.00 75.69 117 LYS A C 1
ATOM 935 O O . LYS A 1 117 ? -7.669 0.692 4.558 1.00 75.69 117 LYS A O 1
ATOM 940 N N . ARG A 1 118 ? -6.684 0.426 6.547 1.00 72.00 118 ARG A N 1
ATOM 941 C CA . ARG A 1 118 ? -5.698 1.502 6.346 1.00 72.00 118 ARG A CA 1
ATOM 942 C C . ARG A 1 118 ? -4.303 0.932 6.143 1.00 72.00 118 ARG A C 1
ATOM 944 O O . ARG A 1 118 ? -3.625 0.629 7.127 1.00 72.00 118 ARG A O 1
ATOM 951 N N . GLY A 1 119 ? -3.853 0.847 4.889 1.00 66.31 119 GLY A N 1
ATOM 952 C CA . GLY A 1 119 ? -2.464 0.514 4.540 1.00 66.31 119 GLY A CA 1
ATOM 953 C C . GLY A 1 119 ? -1.883 -0.636 5.384 1.00 66.31 119 GLY A C 1
ATOM 954 O O . GLY A 1 119 ? -2.482 -1.704 5.479 1.00 66.31 119 GLY A O 1
ATOM 955 N N . ARG A 1 120 ? -0.739 -0.404 6.053 1.00 60.38 120 ARG A N 1
ATOM 956 C CA . ARG A 1 120 ? -0.059 -1.378 6.947 1.00 60.38 120 ARG A CA 1
ATOM 957 C C . ARG A 1 120 ? -0.546 -1.387 8.400 1.00 60.38 120 ARG A C 1
ATOM 959 O O . ARG A 1 120 ? -0.032 -2.131 9.228 1.00 60.38 120 ARG A O 1
ATOM 966 N N . ILE A 1 121 ? -1.494 -0.531 8.738 1.00 74.81 121 ILE A N 1
ATOM 967 C CA . ILE A 1 121 ? -1.829 -0.221 10.129 1.00 74.81 121 ILE A CA 1
ATOM 968 C C . ILE A 1 121 ? -2.938 -1.154 10.642 1.00 74.81 121 ILE A C 1
ATOM 970 O O . ILE A 1 121 ? -3.086 -1.330 11.848 1.00 74.81 121 ILE A O 1
ATOM 974 N N . GLY A 1 122 ? -3.684 -1.796 9.742 1.00 73.19 122 GLY A N 1
ATOM 975 C CA . GLY A 1 122 ? -4.711 -2.785 10.066 1.00 73.19 122 GLY A CA 1
ATOM 976 C C . GLY A 1 122 ? -6.119 -2.310 9.732 1.00 73.19 122 GLY A C 1
ATOM 977 O O . GLY A 1 122 ? -6.310 -1.296 9.056 1.00 73.19 122 GLY A O 1
ATOM 978 N N . TYR A 1 123 ? -7.102 -3.084 10.181 1.00 88.06 123 TYR A N 1
ATOM 979 C CA . TYR A 1 123 ? -8.499 -2.701 10.082 1.00 88.06 123 TYR A CA 1
ATOM 980 C C . TYR A 1 123 ? -8.842 -1.733 11.190 1.00 88.06 123 TYR A C 1
ATOM 982 O O . TYR A 1 123 ? -8.412 -1.866 12.339 1.00 88.06 123 TYR A O 1
ATOM 990 N N . PHE A 1 124 ? -9.627 -0.748 10.812 1.00 85.31 124 PHE A N 1
ATOM 991 C CA . PHE A 1 124 ? -10.102 0.257 11.719 1.00 85.31 124 PHE A CA 1
ATOM 992 C C . PHE A 1 124 ? -11.604 0.200 11.692 1.00 85.31 124 PHE A C 1
ATOM 994 O O . PHE A 1 124 ? -12.228 0.436 10.658 1.00 85.31 124 PHE A O 1
ATOM 1001 N N . LEU A 1 125 ? -12.156 -0.111 12.858 1.00 90.44 125 LEU A N 1
ATOM 1002 C CA . LEU A 1 125 ? -13.526 0.256 13.117 1.00 90.44 125 LEU A CA 1
ATOM 1003 C C . LEU A 1 125 ? -13.554 1.755 13.250 1.00 90.44 125 LEU A C 1
ATOM 1005 O O . LEU A 1 125 ? -12.736 2.362 13.952 1.00 90.44 125 LEU A O 1
ATOM 1009 N N . LYS A 1 126 ? -14.503 2.336 12.546 1.00 87.44 126 LYS A N 1
ATOM 1010 C CA . LYS A 1 126 ? -14.704 3.761 12.497 1.00 87.44 126 LYS A CA 1
ATOM 1011 C C . LYS A 1 126 ? -16.180 4.021 12.715 1.00 87.44 126 LYS A C 1
ATOM 1013 O O . LYS A 1 126 ? -17.010 3.621 11.904 1.00 87.44 126 LYS A O 1
ATOM 1018 N N . ASN A 1 127 ? -16.477 4.705 13.811 1.00 89.75 127 ASN A N 1
ATOM 1019 C CA . ASN A 1 127 ? -17.798 5.237 14.108 1.00 89.75 127 ASN A CA 1
ATOM 1020 C C . ASN A 1 127 ? -17.645 6.690 14.555 1.00 89.75 127 ASN A C 1
ATOM 1022 O O . ASN A 1 127 ? -16.966 7.005 15.537 1.00 89.75 127 ASN A O 1
ATOM 1026 N N . GLY A 1 128 ? -18.205 7.604 13.761 1.00 84.38 128 GLY A N 1
ATOM 1027 C CA . GLY A 1 128 ? -17.949 9.036 13.897 1.00 84.38 128 GLY A CA 1
ATOM 1028 C C . GLY A 1 128 ? -16.452 9.379 13.841 1.00 84.38 128 GLY A C 1
ATOM 1029 O O . GLY A 1 128 ? -15.741 9.011 12.905 1.00 84.38 128 GLY A O 1
ATOM 1030 N N . THR A 1 129 ? -15.965 10.101 14.850 1.00 82.56 129 THR A N 1
ATOM 1031 C CA . THR A 1 129 ? -14.554 10.516 14.983 1.00 82.56 129 THR A CA 1
ATOM 1032 C C . THR A 1 129 ? -13.680 9.471 15.658 1.00 82.56 129 THR A C 1
ATOM 1034 O O . THR A 1 129 ? -12.457 9.604 15.693 1.00 82.56 129 THR A O 1
ATOM 1037 N N . THR A 1 130 ? -14.298 8.439 16.214 1.00 87.50 130 THR A N 1
ATOM 1038 C CA . THR A 1 130 ? -13.578 7.405 16.924 1.00 87.50 130 THR A CA 1
ATOM 1039 C C . THR A 1 130 ? -13.164 6.355 15.921 1.00 87.50 130 THR A C 1
ATOM 1041 O O . THR A 1 130 ? -13.982 5.741 15.238 1.00 87.50 130 THR A O 1
ATOM 1044 N N . SER A 1 131 ? -11.855 6.188 15.801 1.00 88.81 131 SER A N 1
ATOM 1045 C CA . SER A 1 131 ? -11.269 5.075 15.079 1.00 88.81 131 SER A CA 1
ATOM 1046 C C . SER A 1 131 ? -10.445 4.283 16.063 1.00 88.81 131 SER A C 1
ATOM 1048 O O . SER A 1 131 ? -9.514 4.806 16.680 1.00 88.81 131 SER A O 1
ATOM 1050 N N . ILE A 1 132 ? -10.798 3.021 16.209 1.00 91.12 132 ILE A N 1
ATOM 1051 C CA . ILE A 1 132 ? -9.990 2.074 16.948 1.00 91.12 132 ILE A CA 1
ATOM 1052 C C . ILE A 1 132 ? -9.473 1.062 15.950 1.00 91.12 132 ILE A C 1
ATOM 1054 O O . ILE A 1 132 ? -10.204 0.584 15.080 1.00 91.12 132 ILE A O 1
ATOM 1058 N N . ARG A 1 133 ? -8.177 0.771 16.058 1.00 88.25 133 ARG A N 1
ATOM 1059 C CA . ARG A 1 133 ? -7.643 -0.411 15.407 1.00 88.25 133 ARG A CA 1
ATOM 1060 C C . ARG A 1 133 ? -8.415 -1.574 15.995 1.00 88.25 133 ARG A C 1
ATOM 1062 O O . ARG A 1 133 ? -8.358 -1.760 17.209 1.00 88.25 133 ARG A O 1
ATOM 1069 N N . VAL A 1 134 ? -9.141 -2.301 15.157 1.00 88.50 134 VAL A N 1
ATOM 1070 C CA . VAL A 1 134 ? -9.825 -3.506 15.622 1.00 88.50 134 VAL A CA 1
ATOM 1071 C C . VAL A 1 134 ? -8.764 -4.370 16.290 1.00 88.50 134 VAL A C 1
ATOM 1073 O O . VAL A 1 134 ? -7.721 -4.592 15.658 1.00 88.50 134 VAL A O 1
ATOM 1076 N N . PRO A 1 135 ? -8.942 -4.756 17.570 1.00 87.88 135 PRO A N 1
ATOM 1077 C CA . PRO A 1 135 ? -8.014 -5.659 18.220 1.00 87.88 135 PRO A CA 1
ATOM 1078 C C . PRO A 1 135 ? -7.784 -6.853 17.314 1.00 87.88 135 PRO A C 1
ATOM 1080 O O . PRO A 1 135 ? -8.713 -7.340 16.672 1.00 87.88 135 PRO A O 1
ATOM 1083 N N . ASN A 1 136 ? -6.540 -7.311 17.249 1.00 59.59 136 ASN A N 1
ATOM 1084 C CA . ASN A 1 136 ? -6.196 -8.375 16.315 1.00 59.59 136 ASN A CA 1
ATOM 1085 C C . ASN A 1 136 ? -6.937 -9.694 16.648 1.00 59.59 136 ASN A C 1
ATOM 1087 O O . ASN A 1 136 ? -6.985 -10.574 15.800 1.00 59.59 136 ASN A O 1
ATOM 1091 N N . GLU A 1 137 ? -7.515 -9.810 17.853 1.00 81.69 137 GLU A N 1
ATOM 1092 C CA . GLU A 1 137 ? -8.334 -10.935 18.336 1.00 81.69 137 GLU A CA 1
ATOM 1093 C C . GLU A 1 137 ? -9.752 -10.984 17.729 1.00 81.69 137 GLU A C 1
ATOM 1095 O O . GLU A 1 137 ? -10.449 -11.976 17.918 1.00 81.69 137 GLU A O 1
ATOM 1100 N N . ILE A 1 138 ? -10.207 -9.937 17.023 1.00 82.12 138 ILE A N 1
ATOM 1101 C CA . ILE A 1 138 ? -11.592 -9.811 16.531 1.00 82.12 138 ILE A CA 1
ATOM 1102 C C . ILE A 1 138 ? -11.619 -9.692 15.003 1.00 82.12 138 ILE A C 1
ATOM 1104 O O . ILE A 1 138 ? -10.869 -8.906 14.418 1.00 82.12 138 ILE A O 1
ATOM 1108 N N . ASP A 1 139 ? -12.530 -10.426 14.352 1.00 76.81 139 ASP A N 1
ATOM 1109 C CA . ASP A 1 139 ? -12.700 -10.358 12.898 1.00 76.81 139 ASP A CA 1
ATOM 1110 C C . ASP A 1 139 ? -13.463 -9.102 12.478 1.00 76.81 139 ASP A C 1
ATOM 1112 O O . ASP A 1 139 ? -14.672 -9.002 12.631 1.00 76.81 139 ASP A O 1
ATOM 1116 N N . ALA A 1 140 ? -12.734 -8.158 11.890 1.00 75.06 140 ALA A N 1
ATOM 1117 C CA . ALA A 1 140 ? -13.199 -6.832 11.535 1.00 75.06 140 ALA A CA 1
ATOM 1118 C C . ALA A 1 140 ? -14.290 -6.806 10.447 1.00 75.06 140 ALA A C 1
ATOM 1120 O O . ALA A 1 140 ? -15.040 -5.840 10.408 1.00 75.06 140 ALA A O 1
ATOM 1121 N N . LYS A 1 141 ? -14.383 -7.816 9.570 1.00 75.69 141 LYS A N 1
ATOM 1122 C CA . LYS A 1 141 ? -15.342 -7.837 8.443 1.00 75.69 141 LYS A CA 1
ATOM 1123 C C . LYS A 1 141 ? -16.699 -8.423 8.808 1.00 75.69 141 LYS A C 1
ATOM 1125 O O . LYS A 1 141 ? -17.712 -8.051 8.232 1.00 75.69 141 LYS A O 1
ATOM 1130 N N . THR A 1 142 ? -16.710 -9.371 9.727 1.00 74.94 142 THR A N 1
ATOM 1131 C CA . THR A 1 142 ? -17.925 -10.054 10.194 1.00 74.94 142 THR A CA 1
ATOM 1132 C C . THR A 1 142 ? -18.313 -9.612 11.584 1.00 74.94 142 THR A C 1
ATOM 1134 O O . THR A 1 142 ? -19.306 -10.093 12.128 1.00 74.94 142 THR A O 1
ATOM 1137 N N . ILE A 1 143 ? -17.514 -8.705 12.150 1.00 82.25 143 ILE A N 1
ATOM 1138 C CA . ILE A 1 143 ? -17.752 -8.151 13.458 1.00 82.25 143 ILE A CA 1
ATOM 1139 C C . ILE A 1 143 ? -19.219 -7.774 13.555 1.00 82.25 143 ILE A C 1
ATOM 1141 O O . ILE A 1 143 ? -19.746 -6.991 12.765 1.00 82.25 143 ILE A O 1
ATOM 1145 N N . SER A 1 144 ? -19.886 -8.397 14.517 1.00 87.81 144 SER A N 1
ATOM 1146 C CA . SER A 1 144 ? -21.266 -8.069 14.812 1.00 87.81 144 SER A CA 1
ATOM 1147 C C . SER A 1 144 ? -21.340 -6.585 15.136 1.00 87.81 144 SER A C 1
ATOM 1149 O O . SER A 1 144 ? -20.438 -6.053 15.798 1.00 87.81 144 SER A O 1
ATOM 1151 N N . LEU A 1 145 ? -22.437 -5.949 14.742 1.00 85.19 145 LEU A N 1
ATOM 1152 C CA . LEU A 1 145 ? -22.705 -4.557 15.069 1.00 85.19 145 LEU A CA 1
ATOM 1153 C C . LEU A 1 145 ? -22.469 -4.279 16.562 1.00 85.19 145 LEU A C 1
ATOM 1155 O O . LEU A 1 145 ? -21.755 -3.346 16.904 1.00 85.19 145 LEU A O 1
ATOM 1159 N N . GLU A 1 146 ? -22.933 -5.162 17.441 1.00 88.56 146 GLU A N 1
ATOM 1160 C CA . GLU A 1 146 ? -22.815 -5.025 18.897 1.00 88.56 146 GLU A CA 1
ATOM 1161 C C . GLU A 1 146 ? -21.362 -5.012 19.397 1.00 88.56 146 GLU A C 1
ATOM 1163 O O . GLU A 1 146 ? -20.938 -4.090 20.094 1.00 88.56 146 GLU A O 1
ATOM 1168 N N . LYS A 1 147 ? -20.541 -5.985 18.989 1.00 85.56 147 LYS A N 1
ATOM 1169 C CA . LYS A 1 147 ? -19.123 -6.024 19.384 1.00 85.56 147 LYS A CA 1
ATOM 1170 C C . LYS A 1 147 ? -18.320 -4.855 18.804 1.00 85.56 147 LYS A C 1
ATOM 1172 O O . LYS A 1 147 ? -17.399 -4.342 19.440 1.00 85.56 147 LYS A O 1
ATOM 1177 N N . ALA A 1 148 ? -18.668 -4.411 17.598 1.00 88.06 148 ALA A N 1
ATOM 1178 C CA . ALA A 1 148 ? -18.042 -3.259 16.965 1.00 88.06 148 ALA A CA 1
ATOM 1179 C C . ALA A 1 148 ? -18.343 -1.952 17.719 1.00 88.06 148 ALA A C 1
ATOM 1181 O O . ALA A 1 148 ? -17.470 -1.086 17.831 1.00 88.06 148 ALA A O 1
ATOM 1182 N N . ILE A 1 149 ? -19.557 -1.839 18.263 1.00 90.56 149 ILE A N 1
ATOM 1183 C CA . ILE A 1 149 ? -19.999 -0.739 19.123 1.00 90.56 149 ILE A CA 1
ATOM 1184 C C . ILE A 1 149 ? -19.202 -0.720 20.422 1.00 90.56 149 ILE A C 1
ATOM 1186 O O . ILE A 1 149 ? -18.632 0.307 20.787 1.00 90.56 149 ILE A O 1
ATOM 1190 N N . GLU A 1 150 ? -19.084 -1.874 21.071 1.00 90.44 150 GLU A N 1
ATOM 1191 C CA . GLU A 1 150 ? -18.384 -2.015 22.347 1.00 90.44 150 GLU A CA 1
ATOM 1192 C C . GLU A 1 150 ? -16.930 -1.515 22.266 1.00 90.44 150 GLU A C 1
ATOM 1194 O O . GLU A 1 150 ? -16.480 -0.713 23.087 1.00 90.44 150 GLU A O 1
ATOM 1199 N N . LEU A 1 151 ? -16.198 -1.907 21.219 1.00 88.12 151 LEU A N 1
ATOM 1200 C CA . LEU A 1 151 ? -14.813 -1.472 21.009 1.00 88.12 151 LEU A CA 1
ATOM 1201 C C . LEU A 1 151 ? -14.683 0.041 20.787 1.00 88.12 151 LEU A C 1
ATOM 1203 O O . LEU A 1 151 ? -13.689 0.655 21.193 1.00 88.12 151 LEU A O 1
ATOM 1207 N N . ILE A 1 152 ? -15.667 0.649 20.126 1.00 89.00 152 ILE A N 1
ATOM 1208 C CA . ILE A 1 152 ? -15.692 2.086 19.852 1.00 89.00 152 ILE A CA 1
ATOM 1209 C C . ILE A 1 152 ? -15.960 2.876 21.130 1.00 89.00 152 ILE A C 1
ATOM 1211 O O . ILE A 1 152 ? -15.289 3.886 21.363 1.00 89.00 152 ILE A O 1
ATOM 1215 N N . GLU A 1 153 ? -16.881 2.416 21.972 1.00 90.12 153 GLU A N 1
ATOM 1216 C CA . GLU A 1 153 ? -17.184 3.080 23.241 1.00 90.12 153 GLU A CA 1
ATOM 1217 C C . GLU A 1 153 ? -15.996 3.009 24.204 1.00 90.12 153 GLU A C 1
ATOM 1219 O O . GLU A 1 153 ? -15.549 4.042 24.711 1.00 90.12 153 GLU A O 1
ATOM 1224 N N . ILE A 1 154 ? -15.349 1.840 24.316 1.00 87.62 154 ILE A N 1
ATOM 1225 C CA . ILE A 1 154 ? -14.117 1.680 25.108 1.00 87.62 154 ILE A CA 1
ATOM 1226 C C . ILE A 1 154 ? -13.033 2.679 24.664 1.00 87.62 154 ILE A C 1
ATOM 1228 O O . ILE A 1 154 ? -12.255 3.192 25.479 1.00 87.62 154 ILE A O 1
ATOM 1232 N N . LYS A 1 155 ? -12.952 2.979 23.362 1.00 87.88 155 LYS A N 1
ATOM 1233 C CA . LYS A 1 155 ? -12.024 3.990 22.845 1.00 87.88 155 LYS A CA 1
ATOM 1234 C C . LYS A 1 155 ? -12.467 5.420 23.183 1.00 87.88 155 LYS A C 1
ATOM 1236 O O . LYS A 1 155 ? -11.612 6.209 23.597 1.00 87.88 155 LYS A O 1
ATOM 1241 N N . LYS A 1 156 ? -13.758 5.756 23.039 1.00 85.25 156 LYS A N 1
ATOM 1242 C CA . LYS A 1 156 ? -14.316 7.094 23.339 1.00 85.25 156 LYS A CA 1
ATOM 1243 C C . LYS A 1 156 ? -14.054 7.499 24.788 1.00 85.25 156 LYS A C 1
ATOM 1245 O O . LYS A 1 156 ? -13.581 8.609 25.042 1.00 85.25 156 LYS A O 1
ATOM 1250 N N . GLU A 1 157 ? -14.280 6.590 25.726 1.00 84.81 157 GLU A N 1
ATOM 1251 C CA . GLU A 1 157 ? -14.075 6.856 27.150 1.00 84.81 157 GLU A CA 1
ATOM 1252 C C . GLU A 1 157 ? -12.595 7.084 27.492 1.00 84.81 157 GLU A C 1
ATOM 1254 O O . GLU A 1 157 ? -12.241 8.064 28.163 1.00 84.81 157 GLU A O 1
ATOM 1259 N N . LYS A 1 158 ? -11.696 6.243 26.951 1.00 82.56 158 LYS A N 1
ATOM 1260 C CA . LYS A 1 158 ? -10.238 6.390 27.130 1.00 82.56 158 LYS A CA 1
ATOM 1261 C C . LYS A 1 158 ? -9.717 7.731 26.602 1.00 82.56 158 LYS A C 1
ATOM 1263 O O . LYS A 1 158 ? -8.785 8.297 27.183 1.00 82.56 158 LYS A O 1
ATOM 1268 N N . ASP A 1 159 ? -10.315 8.266 25.540 1.00 79.12 159 ASP A N 1
ATOM 1269 C CA . ASP A 1 159 ? -9.915 9.550 24.961 1.00 79.12 159 ASP A CA 1
ATOM 1270 C C . ASP A 1 159 ? -10.457 10.763 25.755 1.00 79.12 159 ASP A C 1
ATOM 1272 O O . ASP A 1 159 ? -9.747 11.766 25.894 1.00 79.12 159 ASP A O 1
ATOM 1276 N N . GLN A 1 160 ? -11.648 10.683 26.371 1.00 79.56 160 GLN A N 1
ATOM 1277 C CA . GLN A 1 160 ? -12.177 11.743 27.255 1.00 79.56 160 GLN A CA 1
ATOM 1278 C C . GLN A 1 160 ? -11.385 11.873 28.564 1.00 79.56 160 GLN A C 1
ATOM 1280 O O . GLN A 1 160 ? -11.082 12.986 29.012 1.00 79.56 160 GLN A O 1
ATOM 1285 N N . ALA A 1 161 ? -10.999 10.741 29.157 1.00 79.00 161 ALA A N 1
ATOM 1286 C CA . ALA A 1 161 ? -10.214 10.713 30.388 1.00 79.00 161 ALA A CA 1
ATOM 1287 C C . ALA A 1 161 ? -8.835 11.378 30.215 1.00 79.00 161 ALA A C 1
ATOM 1289 O O . ALA A 1 161 ? -8.368 12.095 31.106 1.00 79.00 161 ALA A O 1
ATOM 1290 N N . LYS A 1 162 ? -8.200 11.214 29.042 1.00 69.31 162 LYS A N 1
ATOM 1291 C CA . LYS A 1 162 ? -6.924 11.876 28.721 1.00 69.31 162 LYS A CA 1
ATOM 1292 C C . LYS A 1 162 ? -7.049 13.404 28.626 1.00 69.31 162 LYS A C 1
ATOM 1294 O O . LYS A 1 162 ? -6.133 14.093 29.060 1.00 69.31 162 LYS A O 1
ATOM 1299 N N . LYS A 1 163 ? -8.178 13.959 28.162 1.00 69.12 163 LYS A N 1
ATOM 1300 C CA . LYS A 1 163 ? -8.365 15.422 28.017 1.00 69.12 163 LYS A CA 1
ATOM 1301 C C . LYS A 1 163 ? -8.501 16.177 29.344 1.00 69.12 163 LYS A C 1
ATOM 1303 O O . LYS A 1 163 ? -7.961 17.275 29.475 1.00 69.12 163 LYS A O 1
ATOM 1308 N N . LYS A 1 164 ? -9.187 15.613 30.344 1.00 71.81 164 LYS A N 1
ATOM 1309 C CA . LYS A 1 164 ? -9.347 16.270 31.660 1.00 71.81 164 LYS A CA 1
ATOM 1310 C C . LYS A 1 164 ? -8.021 16.355 32.429 1.00 71.81 164 LYS A C 1
ATOM 1312 O O . LYS A 1 164 ? -7.773 17.358 33.094 1.00 71.81 164 LYS A O 1
ATOM 1317 N N . LYS A 1 165 ? -7.145 15.348 32.291 1.00 66.44 165 LYS A N 1
ATOM 1318 C CA . LYS A 1 165 ? -5.816 15.338 32.931 1.00 66.44 165 LYS A CA 1
ATOM 1319 C C . LYS A 1 165 ? -4.897 16.439 32.400 1.00 66.44 165 LYS A C 1
ATOM 1321 O O . LYS A 1 165 ? -4.203 17.069 33.188 1.00 66.44 165 LYS A O 1
ATOM 1326 N N . THR A 1 166 ? -4.932 16.723 31.101 1.00 59.47 166 THR A N 1
ATOM 1327 C CA . THR A 1 166 ? -4.097 17.778 30.505 1.00 59.47 166 THR A CA 1
ATOM 1328 C C . THR A 1 166 ? -4.561 19.188 30.903 1.00 59.47 166 THR A C 1
ATOM 1330 O O . THR A 1 166 ? -3.727 20.062 31.100 1.00 59.47 166 THR A O 1
ATOM 1333 N N . LYS A 1 167 ? -5.867 19.411 31.139 1.00 59.75 167 LYS A N 1
ATOM 1334 C CA . LYS A 1 167 ? -6.419 20.713 31.585 1.00 59.75 167 LYS A CA 1
ATOM 1335 C C . LYS A 1 167 ? -6.018 21.106 33.014 1.00 59.75 167 LYS A C 1
ATOM 1337 O O . LYS A 1 167 ? -5.992 22.283 33.334 1.00 59.75 167 LYS A O 1
ATOM 1342 N N . LYS A 1 168 ? -5.700 20.121 33.858 1.00 58.25 168 LYS A N 1
ATOM 1343 C CA . LYS A 1 168 ? -5.267 20.322 35.250 1.00 58.25 168 LYS A CA 1
ATOM 1344 C C . LYS A 1 168 ? -3.745 20.462 35.396 1.00 58.25 168 LYS A C 1
ATOM 1346 O O . LYS A 1 168 ? -3.281 20.762 36.481 1.00 58.25 168 LYS A O 1
ATOM 1351 N N . LYS A 1 169 ? -2.984 20.181 34.327 1.00 51.53 169 LYS A N 1
ATOM 1352 C CA . LYS A 1 169 ? -1.513 20.283 34.279 1.00 51.53 169 LYS A CA 1
ATOM 1353 C C . LYS A 1 169 ? -1.028 21.618 33.693 1.00 51.53 169 LYS A C 1
ATOM 1355 O O . LYS A 1 169 ? 0.149 21.927 33.798 1.00 51.53 169 LYS A O 1
ATOM 1360 N N . ASN A 1 170 ? -1.945 22.369 33.081 1.00 49.81 170 ASN A N 1
ATOM 1361 C CA . ASN A 1 170 ? -1.715 23.682 32.476 1.00 49.81 170 ASN A CA 1
ATOM 1362 C C . ASN A 1 170 ? -2.411 24.822 33.262 1.00 49.81 170 ASN A C 1
ATOM 1364 O O . ASN A 1 170 ? -2.552 25.913 32.722 1.00 49.81 170 ASN A O 1
ATOM 1368 N N . ASN A 1 171 ? -2.862 24.549 34.494 1.00 47.12 171 ASN A N 1
ATOM 1369 C CA . ASN A 1 171 ? -3.416 25.487 35.482 1.00 47.12 171 ASN A CA 1
ATOM 1370 C C . ASN A 1 171 ? -2.577 25.370 36.755 1.00 47.12 171 ASN A C 1
ATOM 1372 O O . ASN A 1 171 ? -2.395 26.399 37.431 1.00 47.12 171 ASN A O 1
#

Sequence (171 aa):
GPYGIYIEMEDKEGEKPRRASVPKNIPLEQLNLEKASQLLSLPREVGKYPKSNETIIANNGRFGPYLKVGDYFISLKEDDVYTVGENRAIDLIEEHFQKIEKQTIGTHDNKELSVSKRGRIGYFLKNGTTSIRVPNEIDAKTISLEKAIELIEIKKEKDQAKKKKTKKKNN

Radius of gyration: 23.92 Å; chains: 1; bounding box: 54×39×64 Å

Foldseek 3Di:
DVVADKDWDDDDPPDDTQIFHDDPPDDPVNPDPVVNVLRSCPQDFQAAQPVPRFTWTWHQDPVGIFTDGPPDTQHPVPNDSSDDHDVNSNVSVVVVVVQQDWDFQDDDPNWTFIWGADDPQAIWTDTPPFTDRDPPPDDRRNPHPVNSRVRRVVRVVVVVVVVVVVVVVVD

pLDDT: mean 83.84, std 9.54, range [47.12, 96.69]